Protein AF-A0A8S3EIA4-F1 (afdb_monomer_lite)

Organism: NCBI:txid392030

Secondary structure (DSSP, 8-state):
-TTS-HHHHHHHHHHHHHHHHSS--HHHHHHHHHHHH--

Foldseek 3Di:
DVPDDVVVCLVVVQVVCCVVVVDRDPVVSVVVVVVVVVD

Radius of gyration: 10.35 Å; chains: 1; bounding box: 24×14×26 Å

Structure (mmCIF, N/CA/C/O backbone):
data_AF-A0A8S3EIA4-F1
#
_entry.id   AF-A0A8S3EIA4-F1
#
loop_
_atom_site.group_PDB
_atom_site.id
_atom_site.type_symbol
_atom_site.label_atom_id
_atom_site.label_alt_id
_atom_site.label_comp_id
_atom_site.label_asym_id
_atom_site.label_entity_id
_atom_site.label_seq_id
_atom_site.pdbx_PDB_ins_code
_atom_site.Cartn_x
_atom_site.Cartn_y
_atom_site.Cartn_z
_atom_site.occupancy
_atom_site.B_iso_or_equiv
_atom_site.auth_seq_id
_atom_site.auth_comp_id
_atom_site.auth_asym_id
_atom_site.auth_atom_id
_atom_site.pdbx_PDB_model_num
ATOM 1 N N . MET A 1 1 ? -7.699 -1.278 10.440 1.00 56.84 1 MET A N 1
ATOM 2 C CA . MET A 1 1 ? -6.474 -0.456 10.660 1.00 56.84 1 MET A CA 1
ATOM 3 C C . MET A 1 1 ? -6.648 0.748 11.618 1.00 56.84 1 MET A C 1
ATOM 5 O O . MET A 1 1 ? -6.006 1.775 11.452 1.00 56.84 1 MET A O 1
ATOM 9 N N . SER A 1 2 ? -7.433 0.655 12.704 1.00 54.78 2 SER A N 1
ATOM 10 C CA . SER A 1 2 ? -7.830 1.854 13.490 1.00 54.78 2 SER A CA 1
ATOM 11 C C . SER A 1 2 ? -6.737 2.508 14.369 1.00 54.78 2 SER A C 1
ATOM 13 O O . SER A 1 2 ? -6.981 3.564 14.951 1.00 54.78 2 SER A O 1
ATOM 15 N N . LYS A 1 3 ? -5.552 1.895 14.507 1.00 63.91 3 LYS A N 1
ATOM 16 C CA . LYS A 1 3 ? -4.451 2.382 15.369 1.00 63.91 3 LYS A CA 1
ATOM 17 C C . LYS A 1 3 ? -3.201 2.829 14.611 1.00 63.91 3 LYS A C 1
ATOM 19 O O . LYS A 1 3 ? -2.262 3.301 15.245 1.00 63.91 3 LYS A O 1
ATOM 24 N N . ILE A 1 4 ? -3.159 2.649 13.293 1.00 69.00 4 ILE A N 1
ATOM 25 C CA . ILE A 1 4 ? -1.958 2.880 12.487 1.00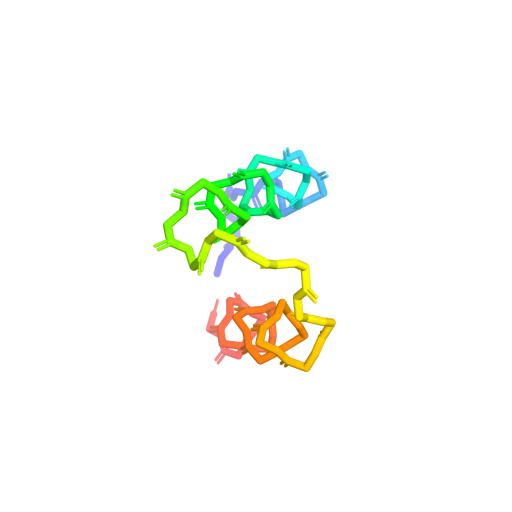 69.00 4 ILE A CA 1
ATOM 26 C C . ILE A 1 4 ? -2.246 4.023 11.525 1.00 69.00 4 ILE A C 1
ATOM 28 O O . ILE A 1 4 ? -3.245 4.004 10.812 1.00 69.00 4 ILE A O 1
ATOM 32 N N . ASN A 1 5 ? -1.365 5.020 11.520 1.00 73.25 5 ASN A N 1
ATOM 33 C CA . ASN A 1 5 ? -1.477 6.154 10.620 1.00 73.25 5 ASN A CA 1
ATOM 34 C C . ASN A 1 5 ? -0.951 5.754 9.231 1.00 73.25 5 ASN A C 1
ATOM 36 O O . ASN A 1 5 ? 0.261 5.701 9.003 1.00 73.25 5 ASN A O 1
ATOM 40 N N . LEU A 1 6 ? -1.876 5.415 8.332 1.00 75.31 6 LEU A N 1
ATOM 41 C CA . LEU A 1 6 ? -1.592 4.969 6.966 1.00 75.31 6 LEU A CA 1
ATOM 42 C C . LEU A 1 6 ? -0.784 5.988 6.161 1.00 75.31 6 LEU A C 1
ATOM 44 O O . LEU A 1 6 ? 0.065 5.596 5.365 1.00 75.31 6 LEU A O 1
ATOM 48 N N . ASP A 1 7 ? -0.972 7.280 6.420 1.00 76.69 7 ASP A N 1
ATOM 49 C CA . ASP A 1 7 ? -0.278 8.343 5.692 1.00 76.69 7 ASP A CA 1
ATOM 50 C C . ASP A 1 7 ? 1.236 8.347 5.932 1.00 76.69 7 ASP A C 1
ATOM 52 O O . ASP A 1 7 ? 2.004 8.727 5.051 1.00 76.69 7 ASP A O 1
ATOM 56 N N . ILE A 1 8 ? 1.685 7.851 7.089 1.00 81.25 8 ILE A N 1
ATOM 57 C CA . ILE A 1 8 ? 3.114 7.713 7.409 1.00 81.25 8 ILE A CA 1
ATOM 58 C C . ILE A 1 8 ? 3.698 6.452 6.757 1.00 81.25 8 ILE A C 1
ATOM 60 O O . ILE A 1 8 ? 4.865 6.423 6.370 1.00 81.25 8 ILE A O 1
ATOM 64 N N . MET A 1 9 ? 2.886 5.403 6.620 1.00 82.44 9 MET A N 1
ATOM 65 C CA . MET A 1 9 ? 3.305 4.125 6.045 1.00 82.44 9 MET A CA 1
ATOM 66 C C . MET A 1 9 ? 3.356 4.157 4.516 1.00 82.44 9 MET A C 1
ATOM 68 O O . MET A 1 9 ? 4.162 3.426 3.950 1.00 82.44 9 MET A O 1
ATOM 72 N N . LYS A 1 10 ? 2.566 5.015 3.852 1.00 82.00 10 LYS A N 1
ATOM 73 C CA . LYS A 1 10 ? 2.547 5.175 2.385 1.00 82.00 10 LYS A CA 1
ATOM 74 C C . LYS A 1 10 ? 3.951 5.256 1.759 1.00 82.00 10 LYS A C 1
ATOM 76 O O . LYS A 1 10 ? 4.302 4.343 1.016 1.00 82.00 10 LYS A O 1
ATOM 81 N N . PRO A 1 11 ? 4.802 6.241 2.103 1.00 86.25 11 PRO A N 1
ATOM 82 C CA . PRO A 1 11 ? 6.137 6.346 1.512 1.00 86.25 11 PRO A CA 1
ATOM 83 C C . PRO A 1 11 ? 7.068 5.185 1.897 1.00 86.25 11 PRO A C 1
ATOM 85 O O . PRO A 1 11 ? 7.949 4.826 1.120 1.00 86.25 11 PRO A O 1
ATOM 88 N N . TRP A 1 12 ? 6.885 4.567 3.071 1.00 88.62 12 TRP A N 1
ATOM 89 C CA . TRP A 1 12 ? 7.684 3.405 3.478 1.00 88.62 12 TRP A CA 1
ATOM 90 C C . TRP A 1 12 ? 7.333 2.151 2.668 1.00 88.62 12 TRP 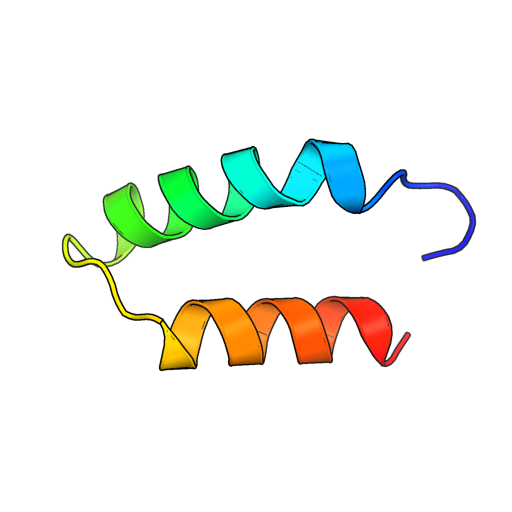A C 1
ATOM 92 O O . TRP A 1 12 ? 8.228 1.422 2.244 1.00 88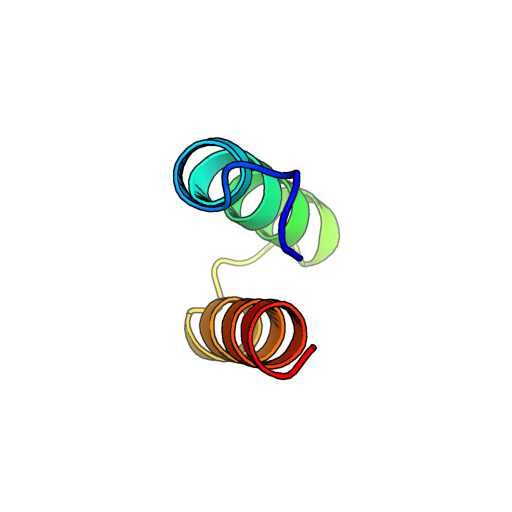.62 12 TRP A O 1
ATOM 102 N N . ILE A 1 13 ? 6.039 1.922 2.430 1.00 85.38 13 ILE A N 1
ATOM 103 C CA . ILE A 1 13 ? 5.519 0.805 1.635 1.00 85.38 13 ILE A CA 1
ATOM 104 C C . ILE A 1 13 ? 5.960 0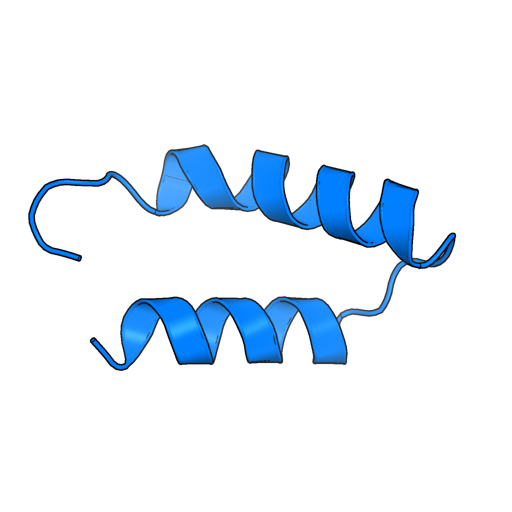.946 0.180 1.00 85.38 13 ILE A C 1
ATOM 106 O O . ILE A 1 13 ? 6.481 -0.017 -0.373 1.00 85.38 13 ILE A O 1
ATOM 110 N N . THR A 1 14 ? 5.828 2.140 -0.406 1.00 86.19 14 THR A N 1
ATOM 111 C CA . THR A 1 14 ? 6.269 2.434 -1.777 1.00 86.19 14 THR A CA 1
ATOM 112 C C . THR A 1 14 ? 7.755 2.134 -1.959 1.00 86.19 14 THR A C 1
ATOM 114 O O . THR A 1 14 ? 8.117 1.303 -2.787 1.00 86.19 14 THR A O 1
ATOM 117 N N . ARG A 1 15 ? 8.614 2.670 -1.081 1.00 88.75 15 ARG A N 1
ATOM 118 C CA . ARG A 1 15 ? 10.058 2.415 -1.157 1.00 88.75 15 ARG A CA 1
ATOM 119 C C . ARG A 1 15 ? 10.413 0.940 -0.968 1.00 88.75 15 ARG A C 1
ATOM 121 O O . ARG A 1 15 ? 11.360 0.440 -1.566 1.00 88.75 15 ARG A O 1
ATOM 128 N N . ARG A 1 16 ? 9.668 0.219 -0.120 1.00 88.88 16 ARG A N 1
ATOM 129 C CA . ARG A 1 16 ? 9.866 -1.225 0.053 1.00 88.88 16 ARG A CA 1
ATOM 130 C C . ARG A 1 16 ? 9.406 -2.036 -1.149 1.00 88.88 16 ARG A C 1
ATOM 132 O O . ARG A 1 16 ? 10.053 -3.030 -1.460 1.00 88.88 16 ARG A O 1
ATOM 139 N N . LEU A 1 17 ? 8.317 -1.639 -1.797 1.00 86.88 17 LEU A N 1
ATOM 140 C CA . LEU A 1 17 ? 7.838 -2.252 -3.032 1.00 86.88 17 LEU A CA 1
ATOM 141 C C . LEU A 1 17 ? 8.853 -2.067 -4.158 1.00 86.88 17 LEU A C 1
ATOM 143 O O . LEU A 1 17 ? 9.207 -3.052 -4.797 1.00 86.88 17 LEU A O 1
ATOM 147 N N . GLU A 1 18 ? 9.394 -0.862 -4.321 1.00 86.50 18 GLU A N 1
ATOM 148 C CA . GLU A 1 18 ? 10.474 -0.574 -5.272 1.00 86.50 18 GLU A CA 1
ATOM 149 C C . GLU A 1 18 ? 11.718 -1.431 -5.010 1.00 86.50 18 GLU A C 1
ATOM 151 O O . GLU A 1 18 ? 12.262 -2.035 -5.931 1.00 86.50 18 GLU A O 1
ATOM 156 N N . GLU A 1 19 ? 12.156 -1.542 -3.750 1.00 89.12 19 GLU A N 1
ATOM 157 C CA . GLU A 1 19 ? 13.308 -2.373 -3.371 1.00 89.12 19 GLU A CA 1
ATOM 158 C C . GLU A 1 19 ? 13.068 -3.876 -3.628 1.00 89.12 19 GLU A C 1
ATOM 160 O O . GLU A 1 19 ? 14.019 -4.610 -3.900 1.00 89.12 19 GLU A O 1
ATOM 165 N N . LEU A 1 20 ? 11.822 -4.351 -3.525 1.00 87.88 20 LEU A N 1
ATOM 166 C CA . LEU A 1 20 ? 11.461 -5.761 -3.718 1.00 87.88 20 LEU A CA 1
ATOM 167 C C . LEU A 1 20 ? 11.238 -6.129 -5.188 1.00 87.88 20 LEU A C 1
ATOM 169 O O . LEU A 1 20 ? 11.640 -7.212 -5.610 1.00 87.88 20 LEU A O 1
ATOM 173 N N . LEU A 1 21 ? 10.571 -5.260 -5.946 1.00 83.75 21 LEU A N 1
ATOM 174 C CA . LEU A 1 21 ? 10.220 -5.493 -7.348 1.00 83.75 21 LEU A CA 1
ATOM 175 C C . LEU A 1 21 ? 11.316 -5.005 -8.305 1.00 83.75 21 LEU A C 1
ATOM 177 O O . LEU A 1 21 ? 11.400 -5.491 -9.429 1.00 83.75 21 LEU A O 1
ATOM 181 N N . GLY A 1 22 ? 12.176 -4.080 -7.866 1.00 82.62 22 GLY A N 1
ATOM 182 C CA . GLY A 1 22 ? 13.215 -3.463 -8.696 1.00 82.62 22 GLY A CA 1
ATOM 183 C C . GLY A 1 22 ? 12.664 -2.514 -9.765 1.00 82.62 22 GLY A C 1
ATOM 184 O O . GLY A 1 22 ? 13.388 -2.148 -10.689 1.00 82.62 22 GLY A O 1
ATOM 185 N N . LEU A 1 23 ? 11.383 -2.159 -9.662 1.00 80.19 23 LEU A N 1
ATOM 186 C CA . LEU A 1 23 ? 10.636 -1.332 -10.601 1.00 80.19 23 LEU A CA 1
ATOM 187 C C . LEU A 1 23 ? 9.495 -0.620 -9.863 1.00 80.19 23 LEU A C 1
ATOM 189 O O . LEU A 1 23 ? 8.885 -1.199 -8.962 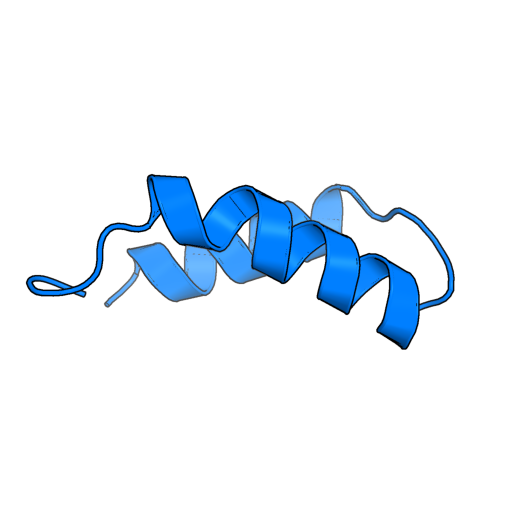1.00 80.19 23 LEU A O 1
ATOM 193 N N . GLU A 1 24 ? 9.234 0.632 -10.240 1.00 77.81 24 GLU A N 1
ATOM 194 C CA . GLU A 1 24 ? 8.033 1.358 -9.823 1.00 77.81 24 GLU A CA 1
ATOM 195 C C . GLU A 1 24 ? 6.850 0.838 -10.642 1.00 77.81 24 GLU A C 1
ATOM 197 O O . GLU A 1 24 ? 6.820 0.973 -11.867 1.00 77.81 24 GLU A O 1
ATOM 202 N N . ASP A 1 25 ? 5.893 0.211 -9.960 1.00 83.69 25 ASP A N 1
ATOM 203 C CA . ASP A 1 25 ? 4.616 -0.194 -10.540 1.00 83.69 25 ASP A CA 1
ATOM 204 C C . ASP A 1 25 ? 3.473 0.399 -9.710 1.00 83.69 25 ASP A C 1
ATOM 206 O O . ASP A 1 25 ? 3.148 -0.080 -8.616 1.00 83.69 25 ASP A O 1
ATOM 210 N N . ASP A 1 26 ? 2.865 1.451 -10.257 1.00 85.06 26 ASP A N 1
ATOM 211 C CA . ASP A 1 26 ? 1.756 2.179 -9.643 1.00 85.06 26 ASP A CA 1
ATOM 212 C C . ASP A 1 26 ? 0.534 1.282 -9.388 1.00 85.06 26 ASP A C 1
ATOM 214 O O . ASP A 1 26 ? -0.159 1.454 -8.384 1.00 85.06 26 ASP A O 1
ATOM 218 N N . VAL A 1 27 ? 0.294 0.271 -10.234 1.00 88.69 27 VAL A N 1
ATOM 219 C CA . VAL A 1 27 ? -0.848 -0.649 -10.100 1.00 88.69 27 VAL A CA 1
ATOM 220 C C . VAL A 1 27 ? -0.665 -1.554 -8.885 1.00 88.69 27 VAL A C 1
ATOM 222 O O . VAL A 1 27 ? -1.611 -1.807 -8.136 1.00 88.69 27 VAL A O 1
ATOM 225 N N . VAL A 1 28 ? 0.558 -2.034 -8.652 1.00 86.94 28 VAL A N 1
ATOM 226 C CA . VAL A 1 28 ? 0.867 -2.873 -7.484 1.00 86.94 28 VAL A CA 1
ATOM 227 C C . VAL A 1 28 ? 0.791 -2.058 -6.195 1.00 86.94 28 VAL A C 1
ATOM 229 O O . VAL A 1 28 ? 0.272 -2.544 -5.187 1.00 86.94 28 VAL A O 1
ATOM 232 N N . ILE A 1 29 ? 1.269 -0.814 -6.226 1.00 85.81 29 ILE A N 1
ATOM 233 C CA . ILE A 1 29 ? 1.190 0.114 -5.096 1.00 85.81 29 ILE A CA 1
ATOM 234 C C . ILE A 1 29 ? -0.277 0.367 -4.720 1.00 85.81 29 ILE A C 1
ATOM 236 O O . ILE A 1 29 ? -0.659 0.207 -3.557 1.00 85.81 29 ILE A O 1
ATOM 240 N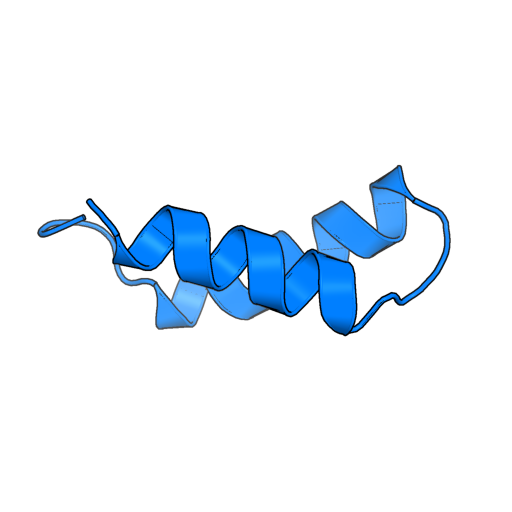 N . GLU A 1 30 ? -1.119 0.688 -5.702 1.00 87.50 30 GLU A N 1
ATOM 241 C CA . GLU A 1 30 ? -2.547 0.932 -5.497 1.00 87.50 30 GLU A CA 1
ATOM 242 C C . GLU A 1 30 ? -3.278 -0.327 -4.995 1.00 87.50 30 GLU A C 1
ATOM 244 O O . GLU A 1 30 ? -4.116 -0.253 -4.094 1.00 87.50 30 GLU A O 1
ATOM 249 N N . TYR A 1 31 ? -2.907 -1.513 -5.488 1.00 88.88 31 TYR A N 1
ATOM 250 C CA . TYR A 1 31 ? -3.451 -2.787 -5.009 1.00 88.88 31 TYR A CA 1
ATOM 251 C C . TYR A 1 31 ? -3.125 -3.061 -3.531 1.00 88.88 31 TYR A C 1
ATOM 253 O O . TYR A 1 31 ? -3.991 -3.505 -2.771 1.00 88.88 31 TYR A O 1
ATOM 261 N N . VAL A 1 32 ? -1.894 -2.774 -3.096 1.00 85.88 32 VAL A N 1
ATOM 262 C CA . VAL A 1 32 ? -1.483 -2.932 -1.692 1.00 85.88 32 VAL A CA 1
ATOM 263 C C . VAL A 1 32 ? -2.192 -1.921 -0.793 1.00 85.88 32 VAL A C 1
ATOM 265 O O . VAL A 1 32 ? -2.609 -2.285 0.307 1.00 85.88 32 VAL A O 1
ATOM 268 N N . PHE A 1 33 ? -2.387 -0.680 -1.248 1.00 85.81 33 PHE A N 1
ATOM 269 C CA . PHE A 1 33 ? -3.158 0.306 -0.488 1.00 85.81 33 PHE A CA 1
ATOM 270 C C . PHE A 1 33 ? -4.623 -0.089 -0.339 1.00 85.81 33 PHE A C 1
ATOM 272 O O . PHE A 1 33 ? -5.130 -0.063 0.780 1.00 85.81 33 PHE A O 1
ATOM 279 N N . ASN A 1 34 ? -5.261 -0.561 -1.410 1.00 87.62 34 ASN A N 1
ATOM 280 C CA . ASN A 1 34 ? -6.629 -1.070 -1.342 1.00 87.62 34 ASN A CA 1
ATOM 281 C C . ASN A 1 34 ? -6.754 -2.232 -0.337 1.00 87.62 34 ASN A C 1
ATOM 283 O O . ASN A 1 34 ? -7.643 -2.215 0.505 1.00 87.62 34 ASN A O 1
ATOM 287 N N . GLN A 1 35 ? -5.816 -3.190 -0.331 1.00 84.94 35 GLN A N 1
ATOM 288 C CA . GLN A 1 35 ? -5.772 -4.283 0.662 1.00 84.94 35 GLN A CA 1
ATOM 289 C C . GLN A 1 35 ? -5.622 -3.802 2.115 1.00 84.94 35 GLN A C 1
ATOM 291 O O . GLN A 1 35 ? -6.099 -4.456 3.044 1.00 84.94 35 GLN A O 1
ATOM 296 N N . LEU A 1 36 ? -4.919 -2.689 2.326 1.00 81.81 36 LEU A N 1
ATOM 297 C CA . LEU A 1 36 ? -4.705 -2.095 3.644 1.00 81.81 36 LEU A CA 1
ATOM 298 C C . LEU A 1 36 ? -5.900 -1.256 4.119 1.00 81.81 36 LEU A C 1
ATOM 300 O O . LEU A 1 36 ? -6.061 -1.087 5.326 1.00 81.81 36 LEU A O 1
ATOM 304 N N . GLU A 1 37 ? -6.717 -0.736 3.205 1.00 78.94 37 GLU A N 1
ATOM 305 C CA . GLU A 1 37 ? -7.944 0.006 3.519 1.00 78.94 37 GLU A CA 1
ATOM 306 C C . GLU A 1 37 ? -9.160 -0.910 3.725 1.00 78.94 37 GLU A C 1
ATOM 308 O O . GLU A 1 37 ? -10.003 -0.605 4.568 1.00 78.94 37 GLU A O 1
ATOM 313 N N . ASP A 1 38 ? -9.219 -2.063 3.050 1.00 70.00 38 ASP A N 1
ATOM 314 C CA . ASP A 1 38 ? -10.357 -3.001 3.100 1.00 70.00 38 ASP A CA 1
ATOM 315 C C . ASP A 1 38 ? -10.508 -3.759 4.451 1.00 70.00 38 ASP A C 1
ATOM 317 O O . ASP A 1 38 ? -11.353 -4.649 4.583 1.00 70.00 38 ASP A O 1
ATOM 321 N N . LYS A 1 39 ? -9.708 -3.430 5.489 1.00 49.81 39 LYS A N 1
ATOM 322 C CA . LYS A 1 39 ? -9.781 -4.011 6.855 1.00 49.81 39 LYS A CA 1
ATOM 323 C C . LYS A 1 39 ? -9.500 -3.056 8.028 1.00 49.81 39 LYS A C 1
ATOM 325 O O . LYS A 1 39 ? -8.434 -2.398 8.104 1.00 49.81 39 LYS A O 1
#

InterPro domains:
  IPR002483 PWI domain [PF01480] (7-38)
  IPR002483 PWI domain [PS51025] (1-39)
  IPR036483 PWI domain superfamily [SSF101233] (1-39)
  IPR052225 Serine/arginine repetitive matrix [PTHR23148] (1-37)

Sequence (39 aa):
MSKINLDIMKPWITRRLEELLGLEDDVVIEYVFNQLEDK

pLDDT: mean 80.66, std 9.77, range [49.81, 89.12]